Protein AF-A0A971P0B1-F1 (afdb_monomer)

Structure (mmCIF, N/CA/C/O backbone):
data_AF-A0A971P0B1-F1
#
_entry.id   AF-A0A971P0B1-F1
#
loop_
_atom_site.group_PDB
_atom_site.id
_atom_site.type_symbol
_atom_site.label_atom_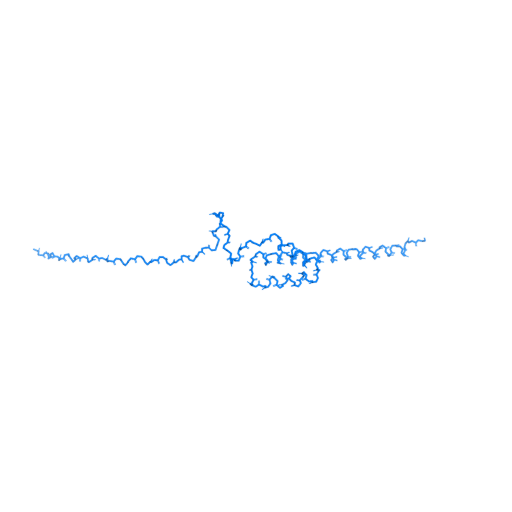id
_atom_site.label_alt_id
_atom_site.label_comp_id
_atom_site.label_asym_id
_atom_site.label_entity_id
_atom_site.label_seq_id
_atom_site.pd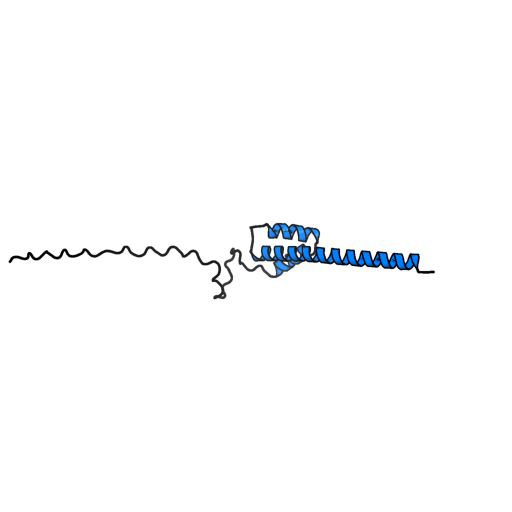bx_PDB_ins_code
_atom_site.Cartn_x
_atom_site.Cartn_y
_atom_site.Cartn_z
_atom_site.occupancy
_atom_site.B_iso_or_equiv
_atom_site.auth_seq_id
_atom_site.auth_comp_id
_atom_site.auth_asym_id
_atom_site.auth_atom_id
_atom_site.pdbx_PDB_model_num
ATOM 1 N N . MET A 1 1 ? -9.915 80.903 63.122 1.00 50.38 1 MET A N 1
ATOM 2 C CA . MET A 1 1 ? -9.987 80.398 61.736 1.00 50.38 1 MET A CA 1
ATOM 3 C C . MET A 1 1 ? -10.521 78.980 61.818 1.00 50.38 1 MET A C 1
ATOM 5 O O . MET A 1 1 ? -9.814 78.100 62.285 1.00 50.38 1 MET A O 1
ATOM 9 N N . ALA A 1 2 ? -11.813 78.812 61.544 1.00 53.69 2 ALA A N 1
ATOM 10 C CA . ALA A 1 2 ? -12.507 77.536 61.649 1.00 53.69 2 ALA A CA 1
ATOM 11 C C . ALA A 1 2 ? -12.174 76.678 60.424 1.00 53.69 2 ALA A C 1
ATOM 13 O O . ALA A 1 2 ? -12.454 77.095 59.303 1.00 53.69 2 ALA A O 1
ATOM 14 N N . TYR A 1 3 ? -11.598 75.498 60.640 1.00 58.88 3 TYR A N 1
ATOM 15 C CA . TYR A 1 3 ? -11.623 74.427 59.652 1.00 58.88 3 TYR A CA 1
ATOM 16 C C . TYR A 1 3 ? -12.434 73.277 60.231 1.00 58.88 3 TYR A C 1
ATOM 18 O O . TYR A 1 3 ? -12.199 72.805 61.341 1.00 58.88 3 TYR A O 1
ATOM 26 N N . MET A 1 4 ? -13.468 72.926 59.484 1.00 58.44 4 MET A N 1
ATOM 27 C CA . MET A 1 4 ? -14.528 72.005 59.850 1.00 58.44 4 MET A CA 1
ATOM 28 C C . MET A 1 4 ? -14.000 70.594 59.603 1.00 58.44 4 MET A C 1
ATOM 30 O O . MET A 1 4 ? -13.610 70.273 58.483 1.00 58.44 4 MET A O 1
ATOM 34 N N . ALA A 1 5 ? -13.929 69.771 60.648 1.00 61.69 5 ALA A N 1
ATOM 35 C CA . ALA A 1 5 ? -13.556 68.373 60.506 1.00 61.69 5 ALA A CA 1
ATOM 36 C C . ALA A 1 5 ? -14.660 67.649 59.721 1.00 61.69 5 ALA A C 1
ATOM 38 O O . ALA A 1 5 ? -15.793 67.529 60.186 1.00 61.69 5 ALA A O 1
ATOM 39 N N . GLN A 1 6 ? -14.337 67.206 58.509 1.00 62.03 6 GLN A N 1
ATOM 40 C CA . GLN A 1 6 ? -15.200 66.348 57.704 1.00 62.03 6 GLN A CA 1
ATOM 41 C C . GLN A 1 6 ? -15.371 65.002 58.431 1.00 62.03 6 GLN A C 1
ATOM 43 O O . GLN A 1 6 ? -14.359 64.400 58.804 1.00 62.03 6 GLN A O 1
ATOM 48 N N . PRO A 1 7 ? -16.600 64.499 58.656 1.00 63.78 7 PRO A N 1
ATOM 49 C CA . PRO A 1 7 ? -16.767 63.157 59.191 1.00 63.78 7 PRO A CA 1
ATOM 50 C C . PRO A 1 7 ? -16.250 62.156 58.153 1.00 63.78 7 PRO A C 1
ATOM 52 O O . PRO A 1 7 ? -16.707 62.130 57.011 1.00 63.78 7 PRO A O 1
ATOM 55 N N . VAL A 1 8 ? -15.263 61.353 58.549 1.00 60.62 8 VAL A N 1
ATOM 56 C CA . VAL A 1 8 ? -14.721 60.256 57.743 1.00 60.62 8 VAL A CA 1
ATOM 57 C C . VAL A 1 8 ? -15.855 59.259 57.503 1.00 60.62 8 VAL A C 1
ATOM 59 O O . VAL A 1 8 ? -16.238 58.509 58.399 1.00 60.62 8 VAL A O 1
ATOM 62 N N . GLN A 1 9 ? -16.430 59.283 56.301 1.00 58.47 9 GLN A N 1
ATOM 63 C CA . GLN A 1 9 ? -17.415 58.303 55.861 1.00 58.47 9 GLN A CA 1
ATOM 64 C C . GLN A 1 9 ? -16.720 56.936 55.828 1.00 58.47 9 GLN A C 1
ATOM 66 O O . GLN A 1 9 ? -15.859 56.690 54.983 1.00 58.47 9 GLN A O 1
ATOM 71 N N . ALA A 1 10 ? -17.047 56.064 56.783 1.00 66.81 10 ALA A N 1
ATOM 72 C CA . ALA A 1 10 ? -16.514 54.711 56.833 1.00 66.81 10 ALA A CA 1
ATOM 73 C C . ALA A 1 10 ? -16.901 53.977 55.540 1.00 66.81 10 ALA A C 1
ATOM 75 O O . ALA A 1 10 ? -18.085 53.775 55.262 1.00 66.81 10 ALA A O 1
ATOM 76 N N . ALA A 1 11 ? -15.904 53.624 54.728 1.00 63.44 11 ALA A N 1
ATOM 77 C CA . ALA A 1 11 ? -16.112 52.829 53.528 1.00 63.44 11 ALA A CA 1
ATOM 78 C C . ALA A 1 11 ? -16.742 51.487 53.931 1.00 63.44 11 ALA A C 1
ATOM 80 O O . ALA A 1 11 ? -16.188 50.757 54.754 1.00 63.44 11 ALA A O 1
ATOM 81 N N . ALA A 1 12 ? -17.920 51.181 53.386 1.00 65.88 12 ALA A N 1
ATOM 82 C CA . ALA A 1 12 ? -18.581 49.903 53.614 1.00 65.88 12 ALA A CA 1
ATOM 83 C C . ALA A 1 12 ? -17.671 48.748 53.147 1.00 65.88 12 ALA A C 1
ATOM 85 O O . ALA A 1 12 ? -17.004 48.883 52.115 1.00 65.88 12 ALA A O 1
ATOM 86 N N . PRO A 1 13 ? -17.628 47.611 53.867 1.00 64.12 13 PRO A N 1
ATOM 87 C CA . PRO A 1 13 ? -16.821 46.475 53.451 1.00 64.12 13 PRO A CA 1
ATOM 88 C C . PRO A 1 13 ? -17.355 45.928 52.124 1.00 64.12 13 PRO A C 1
ATOM 90 O O . PRO A 1 13 ? -18.489 45.458 52.029 1.00 64.12 13 PRO A O 1
ATOM 93 N N . VAL A 1 14 ? -16.520 45.997 51.089 1.00 61.41 14 VAL A N 1
ATOM 94 C CA . VAL A 1 14 ? -16.742 45.321 49.809 1.00 61.41 14 VAL A CA 1
ATOM 95 C C . VAL A 1 14 ? -16.812 43.816 50.061 1.00 61.41 14 VAL A C 1
ATOM 97 O O . VAL A 1 14 ? -15.810 43.178 50.380 1.00 61.41 14 VAL A O 1
ATOM 100 N N . SER A 1 15 ? -18.012 43.247 49.939 1.00 63.28 15 SER A N 1
ATOM 101 C CA . SER A 1 15 ? -18.193 41.800 49.885 1.00 63.28 15 SER A CA 1
ATOM 102 C C . SER A 1 15 ? -17.824 41.336 48.480 1.00 63.28 15 SER A C 1
ATOM 104 O O . SER A 1 15 ? -18.491 41.660 47.499 1.00 63.28 15 SER A O 1
ATOM 106 N N . TYR A 1 16 ? -16.720 40.606 48.362 1.00 63.88 16 TYR A N 1
ATOM 107 C CA . TYR A 1 16 ? -16.415 39.918 47.116 1.00 63.88 16 TYR A CA 1
ATOM 108 C C . TYR A 1 16 ? -17.369 38.723 46.994 1.00 63.88 16 TYR A C 1
ATOM 110 O O . TYR A 1 16 ? -17.448 37.929 47.939 1.00 63.88 16 TYR A O 1
ATOM 118 N N . PRO A 1 17 ? -18.101 38.566 45.876 1.00 68.06 17 PRO A N 1
ATOM 119 C CA . PRO A 1 17 ? -18.809 37.323 45.624 1.00 68.06 17 PRO A CA 1
ATOM 120 C C . PRO A 1 17 ? -17.789 36.172 45.611 1.00 68.06 17 PRO A C 1
ATOM 122 O O . PRO A 1 17 ? -16.664 36.358 45.130 1.00 68.06 17 PRO A O 1
ATOM 125 N N . PRO A 1 18 ? -18.140 34.994 46.158 1.00 70.75 18 PRO A N 1
ATOM 126 C CA . PRO A 1 18 ? -17.249 33.845 46.143 1.00 70.75 18 PRO A CA 1
ATOM 127 C C . PRO A 1 18 ? -16.841 33.534 44.693 1.00 70.75 18 PRO A C 1
ATOM 129 O O . PRO A 1 18 ? -17.676 33.668 43.791 1.00 70.75 18 PRO A O 1
ATOM 132 N N . PRO A 1 19 ? -15.582 33.126 44.444 1.00 66.19 19 PRO A N 1
ATOM 133 C CA . PRO A 1 19 ? -15.154 32.705 43.119 1.00 66.19 19 PRO A CA 1
ATOM 134 C C . PRO A 1 19 ? -16.131 31.654 42.596 1.00 66.19 19 PRO A C 1
ATOM 136 O O . PRO A 1 19 ? -16.383 30.653 43.272 1.00 66.19 19 PRO A O 1
ATOM 139 N N . ALA A 1 20 ? -16.709 31.893 41.415 1.00 68.75 20 ALA A N 1
ATOM 140 C CA . ALA A 1 20 ? -17.522 30.887 40.747 1.00 68.75 20 ALA A CA 1
ATOM 141 C C . ALA A 1 20 ? -16.714 29.576 40.682 1.00 68.75 20 ALA A C 1
ATOM 143 O O . ALA A 1 20 ? -15.504 29.643 40.430 1.00 68.75 20 ALA A O 1
ATOM 144 N N . PRO A 1 21 ? -17.332 28.399 40.905 1.00 65.12 21 PRO A N 1
ATOM 145 C CA . PRO A 1 21 ? -16.660 27.129 40.680 1.00 65.12 21 PRO A CA 1
ATOM 146 C C . PRO A 1 21 ? -16.024 27.190 39.299 1.00 65.12 21 PRO A C 1
ATOM 148 O O . PRO A 1 21 ? -16.718 27.493 38.325 1.00 65.12 21 PRO A O 1
ATOM 151 N N . ALA A 1 22 ? -14.707 26.991 39.230 1.00 60.59 22 ALA A N 1
ATOM 152 C CA . ALA A 1 22 ? -14.002 26.981 37.964 1.00 60.59 22 ALA A CA 1
ATOM 153 C C . ALA A 1 22 ? -14.763 26.034 37.033 1.00 60.59 22 ALA A C 1
ATOM 155 O O . ALA A 1 22 ? -14.861 24.835 37.312 1.00 60.59 22 ALA A O 1
ATOM 156 N N . ALA A 1 23 ? -15.355 26.581 35.964 1.00 59.62 23 ALA A N 1
ATOM 157 C CA . ALA A 1 23 ? -15.883 25.759 34.889 1.00 59.62 23 ALA A CA 1
ATOM 158 C C . ALA A 1 23 ? -14.773 24.762 34.531 1.00 59.62 23 ALA A C 1
ATOM 160 O O . ALA A 1 23 ? -13.614 25.193 34.486 1.00 59.62 23 ALA A O 1
ATOM 161 N N . PRO A 1 24 ? -15.067 23.459 34.344 1.00 55.44 24 PRO A N 1
ATOM 162 C CA . PRO A 1 24 ? -14.036 22.485 34.031 1.00 55.44 24 PRO A CA 1
ATOM 163 C C . PRO A 1 24 ? -13.209 23.048 32.886 1.00 55.44 24 PRO A C 1
ATOM 165 O O . PRO A 1 24 ? -13.744 23.277 31.798 1.00 55.44 24 PRO A O 1
ATOM 168 N N . ALA A 1 25 ? -11.944 23.370 33.172 1.00 54.16 25 ALA A N 1
ATOM 169 C CA . ALA A 1 25 ? -11.040 23.905 32.176 1.00 54.16 25 ALA A CA 1
ATOM 170 C C . ALA A 1 25 ? -11.146 22.974 30.972 1.00 54.16 25 ALA A C 1
ATOM 172 O O . ALA A 1 25 ? -11.016 21.757 31.139 1.00 54.16 25 ALA A O 1
ATOM 173 N N . ALA A 1 26 ? -11.472 23.526 29.799 1.00 52.97 26 ALA A N 1
ATOM 174 C CA . ALA A 1 26 ? -11.472 22.770 28.559 1.00 52.97 26 ALA A CA 1
ATOM 175 C C . ALA A 1 26 ? -10.121 22.059 28.500 1.00 52.97 26 A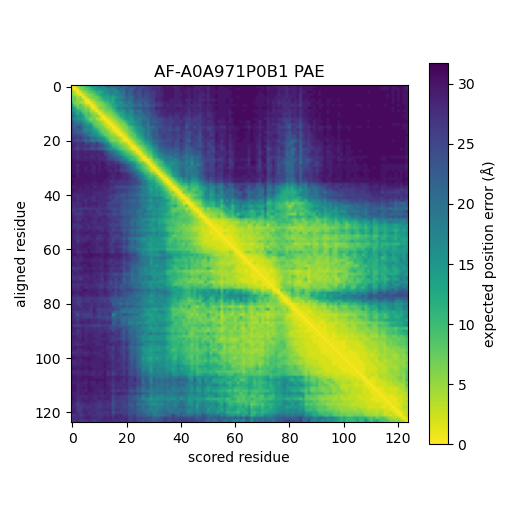LA A C 1
ATOM 177 O O . ALA A 1 26 ? -9.083 22.711 28.376 1.00 52.97 26 ALA A O 1
ATOM 178 N N . GLN A 1 27 ? -10.142 20.746 28.750 1.00 52.53 27 GLN A N 1
ATOM 179 C CA . GLN A 1 27 ? -8.928 19.992 29.015 1.00 52.53 27 GLN A CA 1
ATOM 180 C C . GLN A 1 27 ? -7.995 20.218 27.829 1.00 52.53 27 GLN A C 1
ATOM 182 O O . GLN A 1 27 ? -8.429 20.000 26.689 1.00 52.53 27 GLN A O 1
ATOM 187 N N . PRO A 1 28 ? -6.745 20.660 28.050 1.00 44.94 28 PRO A N 1
ATOM 188 C CA . PRO A 1 28 ? -5.769 20.704 26.983 1.00 44.94 28 PRO A CA 1
ATOM 189 C C . PRO A 1 28 ? -5.728 19.309 26.363 1.00 44.94 28 PRO A C 1
ATOM 191 O O . PRO A 1 28 ? -5.392 18.322 27.024 1.00 44.94 28 PRO A O 1
ATOM 194 N N . ARG A 1 29 ? -6.151 19.203 25.097 1.00 54.41 29 ARG A N 1
ATOM 195 C CA . ARG A 1 29 ? -5.897 18.015 24.284 1.00 54.41 29 ARG A CA 1
ATOM 196 C C . ARG A 1 29 ? -4.402 17.754 24.417 1.00 54.41 29 ARG A C 1
ATOM 198 O O . ARG A 1 29 ? -3.631 18.584 23.964 1.00 54.41 29 ARG A O 1
ATOM 205 N N . GLN A 1 30 ? -4.037 16.606 24.986 1.00 53.66 30 GLN A N 1
ATOM 206 C CA . GLN A 1 30 ? -2.659 16.141 25.213 1.00 53.66 30 GLN A CA 1
ATOM 207 C C . GLN A 1 30 ? -2.035 16.554 26.557 1.00 53.66 30 GLN A C 1
ATOM 209 O O . GLN A 1 30 ? -1.027 17.244 26.615 1.00 53.66 30 GLN A O 1
ATOM 214 N N . ALA A 1 31 ? -2.562 16.000 27.647 1.00 44.25 31 ALA A N 1
ATOM 215 C CA . ALA A 1 31 ? -1.763 15.703 28.836 1.00 44.25 31 ALA A CA 1
ATOM 216 C C . ALA A 1 31 ? -2.274 14.416 29.506 1.00 44.25 31 ALA A C 1
ATOM 218 O O . ALA A 1 31 ? -2.777 14.423 30.621 1.00 44.25 31 ALA A O 1
ATOM 219 N N . MET A 1 32 ? -2.176 13.284 28.805 1.00 48.97 32 MET A N 1
ATOM 220 C CA . MET A 1 32 ? -2.215 11.967 29.453 1.00 48.97 32 MET A CA 1
ATOM 221 C C . MET A 1 32 ? -1.048 11.129 28.934 1.00 48.97 32 MET A C 1
ATOM 223 O O . MET A 1 32 ? -1.207 10.093 28.303 1.00 48.97 32 MET A O 1
ATOM 227 N N . ALA A 1 33 ? 0.152 11.653 29.167 1.00 49.25 33 ALA A N 1
ATOM 228 C CA . ALA A 1 33 ? 1.411 10.927 29.087 1.00 49.25 33 ALA A CA 1
ATOM 229 C C . ALA A 1 33 ? 2.131 11.070 30.439 1.00 49.25 33 ALA A C 1
ATOM 231 O O . ALA A 1 33 ? 3.258 11.531 30.508 1.00 49.25 33 ALA A O 1
ATOM 232 N N . ALA A 1 34 ? 1.427 10.754 31.530 1.00 44.16 34 ALA A N 1
ATOM 233 C CA . ALA A 1 34 ? 1.994 10.617 32.874 1.00 44.16 34 ALA A CA 1
ATOM 234 C C . ALA A 1 34 ? 1.018 9.816 33.751 1.00 44.16 34 ALA A C 1
ATOM 236 O O . ALA A 1 34 ? 0.376 10.334 34.657 1.00 44.16 34 ALA A O 1
ATOM 237 N N . GLY A 1 35 ? 0.825 8.546 33.413 1.00 40.62 35 GLY A N 1
ATOM 238 C CA . GLY A 1 35 ? -0.015 7.642 34.189 1.00 40.62 35 GLY A CA 1
ATOM 239 C C . GLY A 1 35 ? -0.375 6.435 33.350 1.00 40.62 35 GLY A C 1
ATOM 240 O O . GLY A 1 35 ? -1.043 6.578 32.331 1.00 40.62 35 GLY A O 1
ATOM 241 N N . GLY A 1 36 ? 0.081 5.254 33.765 1.00 50.53 36 GLY A N 1
ATOM 242 C CA . GLY A 1 36 ? -0.180 3.957 33.130 1.00 50.53 36 GLY A CA 1
ATOM 243 C C . GLY A 1 36 ? -1.649 3.509 33.164 1.00 50.53 36 GLY A C 1
ATOM 244 O O . GLY A 1 36 ? -1.930 2.337 33.390 1.00 50.53 36 GLY A O 1
ATOM 245 N N . GLY A 1 37 ? -2.599 4.422 32.965 1.00 52.78 37 GLY A N 1
ATOM 246 C CA . GLY A 1 37 ? -4.010 4.122 32.785 1.00 52.78 37 GLY A CA 1
ATOM 247 C C . GLY A 1 37 ? -4.305 3.890 31.309 1.00 52.78 37 GLY A C 1
ATOM 248 O O . GLY A 1 37 ? -4.072 4.770 30.481 1.00 52.78 37 GLY A O 1
ATOM 249 N N . LYS A 1 38 ? -4.827 2.705 30.967 1.00 55.81 38 LYS A N 1
ATOM 250 C CA . LYS A 1 38 ? -5.344 2.439 29.616 1.00 55.81 38 LYS A CA 1
ATOM 251 C C . LYS A 1 38 ? -6.355 3.536 29.248 1.00 55.81 38 LYS A C 1
ATOM 253 O O . LYS A 1 38 ? -7.218 3.838 30.075 1.00 55.81 38 LYS A O 1
ATOM 258 N N . PRO A 1 39 ? -6.288 4.101 28.031 1.00 59.53 39 PRO A N 1
ATOM 259 C CA . PRO A 1 39 ? -7.261 5.086 27.579 1.00 59.53 39 PRO A CA 1
ATOM 260 C C . PRO A 1 39 ? -8.691 4.531 27.741 1.00 59.53 39 PRO A C 1
ATOM 262 O O . PRO A 1 39 ? -8.899 3.334 27.501 1.00 59.53 39 PRO A O 1
ATOM 265 N N . PRO A 1 40 ? -9.680 5.358 28.137 1.00 62.31 40 PRO A N 1
ATOM 266 C CA . PRO A 1 40 ? -11.057 4.914 28.346 1.00 62.31 40 PRO A CA 1
ATOM 267 C C . PRO A 1 40 ? -11.586 4.143 27.129 1.00 62.31 40 PRO A C 1
ATOM 269 O O . PRO A 1 40 ? -11.402 4.584 25.985 1.00 62.31 40 PRO A O 1
ATOM 272 N N . LYS A 1 41 ? -12.238 2.992 27.361 1.00 54.97 41 LYS A N 1
ATOM 273 C CA . LYS A 1 41 ? -12.927 2.210 26.317 1.00 54.97 41 LYS A CA 1
ATOM 274 C C . LYS A 1 41 ? -13.983 3.116 25.673 1.00 5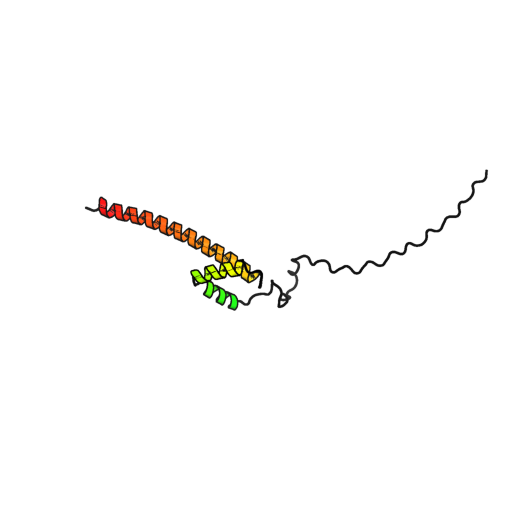4.97 41 LYS A C 1
ATOM 276 O O . LYS A 1 41 ? -14.916 3.532 26.344 1.00 54.97 41 LYS A O 1
ATOM 281 N N . GLY A 1 42 ? -13.799 3.454 24.396 1.00 60.72 42 GLY A N 1
ATOM 282 C CA . GLY A 1 42 ? -14.644 4.413 23.667 1.00 60.72 42 GLY A CA 1
ATOM 283 C C . GLY A 1 42 ? -13.958 5.737 23.317 1.00 60.72 42 GLY A C 1
ATOM 284 O O . GLY A 1 42 ? -14.484 6.493 22.506 1.00 60.72 42 GLY A O 1
ATOM 285 N N . SER A 1 43 ? -12.760 6.010 23.849 1.00 60.69 43 SER A N 1
ATOM 286 C CA . SER A 1 43 ? -11.964 7.149 23.387 1.00 60.69 43 SER A CA 1
ATOM 287 C C . SER A 1 43 ? -11.384 6.878 21.987 1.00 60.69 43 SER A C 1
ATOM 289 O O . SER A 1 43 ? -11.031 5.739 21.668 1.00 60.69 43 SER A O 1
ATOM 291 N N . PRO A 1 44 ? -11.204 7.910 21.144 1.00 59.56 44 PRO A N 1
ATOM 292 C CA . PRO A 1 44 ? -10.556 7.759 19.839 1.00 59.56 44 PRO A CA 1
ATOM 293 C C . PRO A 1 44 ? -9.088 7.300 19.938 1.00 59.56 44 PRO A C 1
ATOM 295 O O . PRO A 1 44 ? -8.510 6.903 18.927 1.00 59.56 44 PRO A O 1
ATOM 298 N N . TYR A 1 45 ? -8.501 7.321 21.139 1.00 61.16 45 TYR A N 1
ATOM 299 C CA . TYR A 1 45 ? -7.147 6.855 21.449 1.00 61.16 45 TYR A CA 1
ATOM 300 C C . TYR A 1 45 ? -7.112 5.437 22.034 1.00 61.16 45 TYR A C 1
ATOM 302 O O . TYR A 1 45 ? -6.042 4.963 22.413 1.00 61.16 45 TYR A O 1
ATOM 310 N N . ALA A 1 46 ? -8.257 4.751 22.121 1.00 66.19 46 ALA A N 1
ATOM 311 C CA . ALA A 1 46 ? -8.298 3.367 22.565 1.00 66.19 46 ALA A CA 1
ATOM 312 C C . ALA A 1 46 ? -7.371 2.501 21.696 1.00 66.19 46 ALA A C 1
ATOM 314 O O . ALA A 1 46 ? -7.436 2.528 20.462 1.00 66.19 46 ALA A O 1
ATOM 315 N N . VAL A 1 47 ? -6.492 1.745 22.358 1.00 64.25 47 VAL A N 1
ATOM 316 C CA . VAL A 1 47 ? -5.512 0.890 21.686 1.00 64.25 47 VAL A CA 1
ATOM 317 C C . VAL A 1 47 ? -6.255 -0.225 20.959 1.00 64.25 47 VAL A C 1
ATOM 319 O O . VAL A 1 47 ? -7.023 -0.980 21.555 1.00 64.25 47 VAL A O 1
ATOM 322 N N . VAL A 1 48 ? -6.029 -0.312 19.653 1.00 73.69 48 VAL A N 1
ATOM 323 C CA . VAL A 1 48 ? -6.544 -1.396 18.817 1.00 73.69 48 VAL A CA 1
ATOM 324 C C . VAL A 1 48 ? -5.670 -2.629 19.058 1.00 73.69 48 VAL A C 1
ATOM 326 O O . VAL A 1 48 ? -4.446 -2.522 19.060 1.00 73.69 48 VAL A O 1
ATOM 329 N N . GLY A 1 49 ? -6.287 -3.791 19.285 1.00 75.94 49 GLY A N 1
ATOM 330 C CA . GLY A 1 49 ? -5.549 -5.036 19.516 1.00 75.94 49 GLY A CA 1
ATOM 331 C C . GLY A 1 49 ? -4.681 -5.432 18.316 1.00 75.94 49 GLY A C 1
ATOM 332 O O . GLY A 1 49 ? -5.062 -5.196 17.171 1.00 75.94 49 GLY A O 1
ATOM 333 N N . ALA A 1 50 ? -3.539 -6.077 18.574 1.00 76.00 50 ALA A N 1
ATOM 334 C CA . ALA A 1 50 ? -2.583 -6.496 17.542 1.00 76.00 50 ALA A CA 1
ATOM 335 C C . ALA A 1 50 ? -3.230 -7.341 16.424 1.00 76.00 50 ALA A C 1
ATOM 337 O O . ALA A 1 50 ? -2.965 -7.126 15.245 1.00 76.00 50 ALA A O 1
ATOM 338 N N . TRP A 1 51 ? -4.163 -8.230 16.774 1.00 77.75 51 TRP A N 1
ATOM 339 C CA . TRP A 1 51 ? -4.895 -9.068 15.815 1.00 77.75 51 TRP A CA 1
ATOM 340 C C . TRP A 1 51 ? -5.759 -8.290 14.819 1.00 77.75 51 TRP A C 1
ATOM 342 O O . TRP A 1 51 ? -5.950 -8.738 13.691 1.00 77.75 51 TRP A O 1
ATOM 352 N N . ALA A 1 52 ? -6.246 -7.104 15.184 1.00 77.38 52 ALA A N 1
ATOM 353 C CA . ALA A 1 52 ? -6.985 -6.274 14.238 1.00 77.38 52 ALA A CA 1
ATOM 354 C C . ALA A 1 52 ? -6.061 -5.713 13.143 1.00 77.38 52 ALA A C 1
ATOM 356 O O . ALA A 1 52 ? -6.488 -5.596 11.998 1.00 77.38 52 ALA A O 1
ATOM 357 N N . PHE A 1 53 ? -4.786 -5.448 13.453 1.00 78.31 53 PHE A N 1
ATOM 358 C CA . PHE A 1 53 ? -3.803 -5.065 12.435 1.00 78.31 53 PHE A CA 1
ATOM 359 C C . PHE A 1 53 ? -3.481 -6.206 11.473 1.00 78.31 53 PHE A C 1
ATOM 361 O O . PHE A 1 53 ? -3.270 -5.945 10.295 1.00 78.31 53 PHE A O 1
ATOM 368 N N . VAL A 1 54 ? -3.497 -7.459 11.938 1.00 83.81 54 VAL A N 1
ATOM 369 C CA . VAL A 1 54 ? -3.363 -8.627 11.051 1.00 83.81 54 VAL A CA 1
ATOM 370 C C . VAL A 1 54 ? -4.525 -8.669 10.056 1.00 83.81 54 VAL A C 1
ATOM 372 O O . VAL A 1 54 ? -4.302 -8.818 8.858 1.00 83.81 54 VAL A O 1
ATOM 375 N N . GLY A 1 55 ? -5.757 -8.432 10.518 1.00 82.81 55 GLY A N 1
ATOM 376 C CA . GLY A 1 55 ? -6.915 -8.288 9.630 1.00 82.81 55 GLY A CA 1
ATOM 377 C C . GLY A 1 55 ? -6.753 -7.143 8.623 1.00 82.81 55 GLY A C 1
ATOM 378 O O . GLY A 1 55 ? -7.059 -7.308 7.444 1.00 82.81 55 GLY A O 1
ATOM 379 N N . TYR A 1 56 ? -6.210 -6.000 9.056 1.00 83.31 56 TYR A N 1
ATOM 380 C CA . TYR A 1 56 ? -5.907 -4.888 8.151 1.00 83.31 56 TYR A CA 1
ATOM 381 C C . TYR A 1 56 ? -4.860 -5.276 7.105 1.00 83.31 56 TYR A C 1
ATOM 383 O O . TYR A 1 56 ? -5.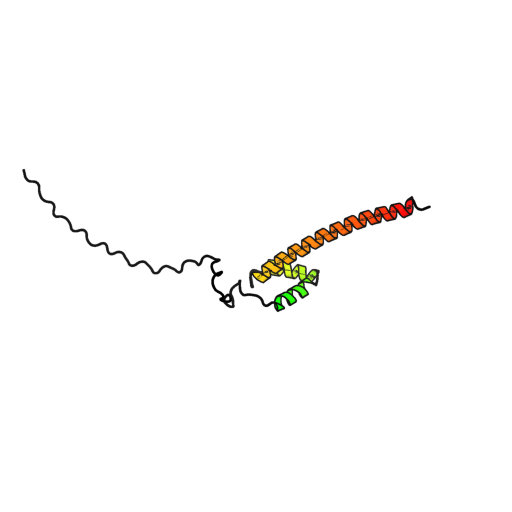051 -4.981 5.931 1.00 83.31 56 TYR A O 1
ATOM 391 N N . ALA A 1 57 ? -3.803 -5.987 7.499 1.00 81.06 57 ALA A N 1
ATOM 392 C CA . ALA A 1 57 ? -2.762 -6.449 6.589 1.00 81.06 57 ALA A CA 1
ATOM 393 C C . ALA A 1 57 ? -3.311 -7.397 5.509 1.00 81.06 57 ALA A C 1
ATOM 395 O O . ALA A 1 57 ? -2.930 -7.269 4.351 1.00 81.06 57 ALA A O 1
ATOM 396 N N . ILE A 1 58 ? -4.252 -8.284 5.851 1.00 84.38 58 ILE A N 1
ATOM 397 C CA . ILE A 1 58 ? -4.898 -9.192 4.886 1.00 84.38 58 ILE A CA 1
ATOM 398 C C . ILE A 1 58 ? -5.722 -8.411 3.857 1.00 84.38 58 ILE A C 1
ATOM 400 O O . ILE A 1 58 ? -5.623 -8.668 2.661 1.00 84.38 58 ILE A O 1
ATOM 404 N N . VAL A 1 59 ? -6.508 -7.426 4.299 1.00 81.44 59 VAL A N 1
ATOM 405 C CA . VAL A 1 59 ? -7.283 -6.575 3.381 1.00 81.44 59 VAL A CA 1
ATOM 406 C C . VAL A 1 59 ? -6.353 -5.755 2.484 1.00 81.44 59 VAL A C 1
ATOM 408 O O . VAL A 1 59 ? -6.606 -5.626 1.289 1.00 81.44 59 VAL A O 1
ATOM 411 N N . MET A 1 60 ? -5.253 -5.245 3.045 1.00 79.81 60 MET A N 1
ATOM 412 C CA . MET A 1 60 ? -4.240 -4.487 2.308 1.00 79.81 60 MET A CA 1
ATOM 413 C C . MET A 1 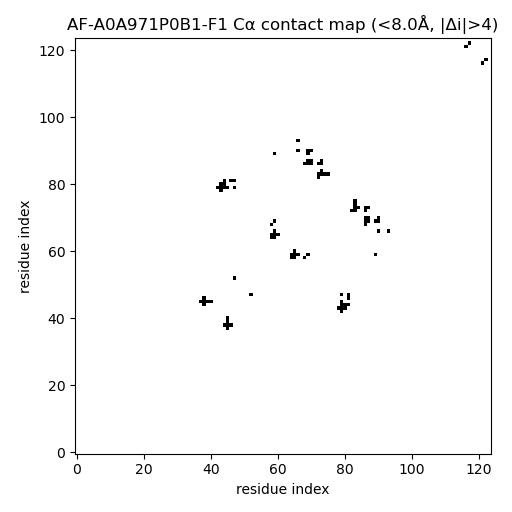60 ? -3.383 -5.354 1.382 1.00 79.81 60 MET A C 1
ATOM 415 O O . MET A 1 60 ? -2.750 -4.804 0.490 1.00 79.81 60 MET A O 1
ATOM 419 N N . ALA A 1 61 ? -3.364 -6.678 1.553 1.00 80.38 61 ALA A N 1
ATOM 420 C CA . ALA A 1 61 ? -2.682 -7.590 0.636 1.00 80.38 61 ALA A CA 1
ATOM 421 C C . ALA A 1 61 ? -3.404 -7.697 -0.717 1.00 80.38 61 ALA A C 1
ATOM 423 O O . ALA A 1 61 ? -2.785 -8.038 -1.723 1.00 80.38 61 ALA A O 1
ATOM 424 N N . ILE A 1 62 ? -4.704 -7.386 -0.759 1.00 84.12 62 ILE A N 1
ATOM 425 C CA . ILE A 1 62 ? -5.483 -7.367 -1.996 1.00 84.12 62 ILE A CA 1
ATOM 426 C C . ILE A 1 62 ? -5.365 -5.964 -2.615 1.00 84.12 62 ILE A C 1
ATOM 428 O O . ILE A 1 62 ? -5.881 -5.016 -2.030 1.00 84.12 62 ILE A O 1
ATOM 432 N N . PRO A 1 63 ? -4.759 -5.788 -3.802 1.00 72.00 63 PRO A N 1
ATOM 433 C CA . PRO A 1 63 ? -4.404 -4.469 -4.332 1.00 72.00 63 PRO A CA 1
ATOM 434 C C . PRO A 1 63 ? -5.592 -3.519 -4.517 1.00 72.00 63 PRO A C 1
ATOM 436 O O . PRO A 1 63 ? -5.582 -2.393 -4.023 1.00 72.00 63 PRO A O 1
ATOM 439 N N . LEU A 1 64 ? -6.653 -3.978 -5.184 1.00 76.56 64 LEU A N 1
ATOM 440 C CA . LEU A 1 64 ? -7.830 -3.145 -5.452 1.00 76.56 64 LEU A CA 1
ATOM 441 C C . LEU A 1 64 ? -8.655 -2.889 -4.186 1.00 76.56 64 LEU A C 1
ATOM 443 O O . LEU A 1 64 ? -9.059 -1.759 -3.912 1.00 76.56 64 LEU A O 1
ATOM 447 N N . VAL A 1 65 ? -8.890 -3.938 -3.396 1.00 78.19 65 VAL A N 1
ATOM 448 C CA . VAL A 1 65 ? -9.704 -3.850 -2.176 1.00 78.19 65 VAL A CA 1
ATOM 449 C C . VAL A 1 65 ? -8.978 -3.032 -1.109 1.00 78.19 65 VAL A C 1
ATOM 451 O O . VAL A 1 65 ? -9.583 -2.151 -0.505 1.00 78.19 65 VAL A O 1
ATOM 454 N N . GLY A 1 66 ? -7.679 -3.259 -0.925 1.00 81.31 66 GLY A N 1
ATOM 455 C CA . GLY A 1 66 ? -6.814 -2.494 -0.035 1.00 81.31 66 GLY A CA 1
ATOM 456 C C . GLY A 1 66 ? -6.805 -1.008 -0.381 1.00 81.31 66 GLY A C 1
ATOM 457 O O . GLY A 1 66 ? -6.985 -0.185 0.513 1.00 81.31 66 GLY A O 1
ATOM 458 N N . PHE A 1 67 ? -6.710 -0.655 -1.668 1.00 77.44 67 PHE A N 1
ATOM 459 C CA . PHE A 1 67 ? -6.764 0.739 -2.115 1.00 77.44 67 PHE A CA 1
ATOM 460 C C . PHE A 1 67 ? -8.105 1.412 -1.780 1.00 77.44 67 PHE A C 1
ATOM 462 O O . PHE A 1 67 ? -8.130 2.474 -1.154 1.00 77.44 67 PHE A O 1
ATOM 469 N N . ILE A 1 68 ? -9.231 0.771 -2.114 1.00 81.69 68 ILE A N 1
ATOM 470 C CA . ILE A 1 68 ? -10.573 1.308 -1.833 1.00 81.69 68 ILE A CA 1
ATOM 471 C C . ILE A 1 68 ? -10.812 1.434 -0.321 1.00 81.69 68 ILE A C 1
ATOM 473 O O . ILE A 1 68 ? -11.257 2.479 0.158 1.00 81.69 68 ILE A O 1
ATOM 477 N N . VAL A 1 69 ? -10.487 0.397 0.457 1.00 79.75 69 VAL A N 1
ATOM 478 C CA . VAL A 1 69 ? -10.659 0.399 1.918 1.00 79.75 69 VAL A CA 1
ATOM 479 C C . VAL A 1 69 ? -9.777 1.459 2.572 1.00 79.75 69 VAL A C 1
ATOM 481 O O . VAL A 1 69 ? -10.223 2.131 3.504 1.00 79.75 69 VAL A O 1
ATOM 484 N N . ALA A 1 70 ? -8.559 1.667 2.073 1.00 81.00 70 ALA A N 1
ATOM 485 C CA . ALA A 1 70 ? -7.675 2.706 2.574 1.00 81.00 70 ALA A CA 1
ATOM 486 C C . ALA A 1 70 ? -8.249 4.116 2.323 1.00 81.00 70 ALA A C 1
ATOM 488 O O . ALA A 1 70 ? -8.197 4.949 3.229 1.00 81.00 70 ALA A O 1
ATOM 489 N N . ILE A 1 71 ? -8.893 4.370 1.173 1.00 79.44 71 ILE A N 1
ATOM 490 C CA . ILE A 1 71 ? -9.624 5.628 0.914 1.00 79.44 71 ILE A CA 1
ATOM 491 C C . ILE A 1 71 ? -10.798 5.786 1.886 1.00 79.44 71 ILE A C 1
ATOM 493 O O . ILE A 1 71 ? -10.921 6.819 2.548 1.00 79.44 71 ILE A O 1
ATOM 497 N N . VAL A 1 72 ? -11.635 4.754 2.031 1.00 80.19 72 VAL A N 1
ATOM 498 C CA . VAL A 1 72 ? -12.803 4.780 2.929 1.00 80.19 72 VAL A CA 1
ATOM 499 C C . VAL A 1 72 ? -12.380 5.022 4.380 1.00 80.19 72 VAL A C 1
ATOM 501 O O . VAL A 1 72 ? -12.993 5.822 5.082 1.00 80.19 72 VAL A O 1
ATOM 504 N N . TRP A 1 73 ? -11.309 4.382 4.852 1.00 79.81 73 TRP A N 1
ATOM 505 C CA . TRP A 1 73 ? -10.795 4.582 6.210 1.00 79.81 73 TRP A CA 1
ATOM 506 C C . TRP A 1 73 ? -10.049 5.903 6.400 1.00 79.81 73 TRP A C 1
ATOM 508 O O . TRP A 1 73 ? -10.046 6.425 7.515 1.00 79.81 73 TRP A O 1
ATOM 518 N N . ALA A 1 74 ? -9.448 6.463 5.348 1.00 74.50 74 ALA A N 1
ATOM 519 C CA . ALA A 1 74 ? -8.854 7.796 5.388 1.00 74.50 74 ALA A CA 1
ATOM 520 C C . ALA A 1 74 ? -9.920 8.905 5.457 1.00 74.50 74 ALA A C 1
ATOM 522 O O . ALA A 1 74 ? -9.703 9.902 6.154 1.00 74.50 74 ALA A O 1
ATOM 523 N N . ALA A 1 75 ? -11.056 8.714 4.774 1.00 74.44 75 ALA A N 1
ATOM 524 C CA . ALA A 1 75 ? -12.193 9.636 4.745 1.00 74.44 75 ALA A CA 1
ATOM 525 C C . ALA A 1 75 ? -13.178 9.442 5.914 1.00 74.44 75 ALA A C 1
ATOM 527 O O . ALA A 1 75 ? -13.929 10.355 6.252 1.00 74.44 75 ALA A O 1
ATOM 528 N N . SER A 1 76 ? -13.179 8.273 6.561 1.00 69.25 76 SER A N 1
ATOM 529 C CA . SER A 1 76 ? -14.098 7.994 7.664 1.00 69.25 76 SER A CA 1
ATOM 530 C C . SER A 1 76 ? -13.737 8.788 8.926 1.00 69.25 76 SER A C 1
ATOM 532 O O . SER A 1 76 ? -12.667 8.631 9.521 1.00 69.25 76 SER A O 1
ATOM 534 N N . SER A 1 77 ? -14.677 9.619 9.384 1.00 61.66 77 SER A N 1
ATOM 535 C CA . SER A 1 77 ? -14.597 10.332 10.665 1.00 61.66 77 SER A CA 1
ATOM 536 C C . SER A 1 77 ? -14.915 9.432 11.867 1.00 61.66 77 SER A C 1
ATOM 538 O O . SER A 1 77 ? -14.627 9.813 13.005 1.00 61.66 77 SER A O 1
ATOM 540 N N . SER A 1 78 ? -15.439 8.225 11.621 1.00 60.31 78 SER A N 1
ATOM 541 C CA . SER A 1 78 ? -15.853 7.262 12.642 1.00 60.31 78 SER A CA 1
ATOM 542 C C . SER A 1 78 ? -14.761 6.218 12.926 1.00 60.31 78 SER A C 1
ATOM 544 O O . SER A 1 78 ? -14.138 5.655 12.021 1.00 60.31 78 SER A O 1
ATOM 546 N N . GLY A 1 79 ? -14.513 5.952 14.211 1.00 63.66 79 GLY A N 1
ATOM 547 C CA . GLY A 1 79 ? -13.546 4.957 14.690 1.00 63.66 79 GLY A CA 1
ATOM 548 C C . GLY A 1 79 ? -12.231 5.531 15.250 1.00 63.66 79 GLY A C 1
ATOM 549 O O . GLY A 1 79 ? -12.010 6.744 15.222 1.00 63.66 79 GLY A O 1
ATOM 550 N N . PRO A 1 80 ? -11.356 4.658 15.786 1.00 67.50 80 PRO A N 1
ATOM 551 C CA . PRO A 1 80 ? -10.142 5.056 16.498 1.00 67.50 80 PRO A CA 1
ATOM 552 C C . PRO A 1 80 ? -9.134 5.758 15.578 1.00 67.50 80 PRO A C 1
ATOM 554 O O . PRO A 1 80 ? -8.952 5.380 14.417 1.00 67.50 80 PRO A O 1
ATOM 557 N N . LEU A 1 81 ? -8.427 6.753 16.121 1.00 71.62 81 LEU A N 1
ATOM 558 C CA . LEU A 1 81 ? -7.441 7.584 15.418 1.00 71.62 81 LEU A CA 1
ATOM 559 C C . LEU A 1 81 ? -6.315 6.749 14.783 1.00 71.62 81 LEU A C 1
ATOM 561 O O . LEU A 1 81 ? -5.790 7.081 13.723 1.00 71.62 81 LEU A O 1
ATOM 565 N N . ASN A 1 82 ? -5.992 5.616 15.395 1.00 74.25 82 ASN A N 1
ATOM 566 C CA . ASN A 1 82 ? -5.005 4.676 14.886 1.00 74.25 82 ASN A CA 1
ATOM 567 C C . ASN A 1 82 ? -5.388 4.078 13.510 1.00 74.25 82 ASN A C 1
ATOM 569 O O . ASN A 1 82 ? -4.544 3.980 12.625 1.00 74.25 82 ASN A O 1
ATOM 573 N N . ARG A 1 83 ? -6.672 3.762 13.268 1.00 76.44 83 ARG A N 1
ATOM 574 C CA . ARG A 1 83 ? -7.116 3.160 11.993 1.00 76.44 83 ARG A CA 1
ATOM 575 C C . ARG A 1 83 ? -6.964 4.122 10.815 1.00 76.44 83 ARG A C 1
ATOM 577 O O . ARG A 1 83 ? -6.532 3.718 9.740 1.00 76.44 83 ARG A O 1
ATOM 584 N N . ARG A 1 84 ? -7.282 5.403 11.020 1.00 74.62 84 ARG A N 1
ATOM 585 C CA . ARG A 1 84 ? -7.125 6.428 9.974 1.00 74.62 84 ARG A CA 1
ATOM 586 C C . ARG A 1 84 ? -5.660 6.748 9.689 1.00 74.62 84 ARG A C 1
ATOM 588 O O . ARG A 1 84 ? -5.320 7.005 8.540 1.00 74.62 84 ARG A O 1
ATOM 595 N N . ASN A 1 85 ? -4.798 6.714 10.709 1.00 78.25 85 ASN A N 1
ATOM 596 C CA . ASN A 1 85 ? -3.365 6.911 10.509 1.00 78.25 85 ASN A CA 1
ATOM 597 C C . ASN A 1 85 ? -2.764 5.749 9.709 1.00 78.25 85 ASN A C 1
ATOM 599 O O . ASN A 1 85 ? -2.039 5.981 8.748 1.00 78.25 85 ASN A O 1
ATOM 603 N N . TYR A 1 86 ? -3.156 4.513 10.038 1.00 79.31 86 TYR A N 1
ATOM 604 C CA . TYR A 1 86 ? -2.782 3.327 9.271 1.00 79.31 86 TYR A CA 1
ATOM 605 C C . TYR A 1 86 ? -3.241 3.425 7.810 1.00 79.31 86 TYR A C 1
ATOM 607 O O . TYR A 1 86 ? -2.438 3.237 6.904 1.00 79.31 86 TYR A O 1
ATOM 615 N N . ALA A 1 87 ? -4.500 3.800 7.566 1.00 80.81 87 ALA A N 1
ATOM 616 C CA . ALA A 1 87 ? -5.033 3.941 6.212 1.00 80.81 87 ALA A CA 1
ATOM 617 C C . ALA A 1 87 ? -4.298 5.009 5.383 1.00 80.81 87 ALA A C 1
ATOM 619 O O . ALA A 1 87 ? -3.943 4.753 4.237 1.00 80.81 87 ALA A O 1
ATOM 620 N N . ARG A 1 88 ? -4.008 6.181 5.964 1.00 79.44 88 ARG A N 1
ATOM 621 C CA . ARG A 1 88 ? -3.239 7.244 5.292 1.00 79.44 88 ARG A CA 1
ATOM 622 C C . ARG A 1 88 ? -1.807 6.814 4.976 1.00 79.44 88 ARG A C 1
ATOM 624 O O . ARG A 1 88 ? -1.338 7.064 3.871 1.00 79.44 88 ARG A O 1
ATOM 631 N N . ALA A 1 89 ? -1.135 6.151 5.919 1.00 80.19 89 ALA A N 1
ATOM 632 C CA . ALA A 1 89 ? 0.202 5.604 5.698 1.00 80.19 89 ALA A CA 1
ATOM 633 C C . ALA A 1 89 ? 0.194 4.552 4.579 1.00 80.19 89 ALA A C 1
ATOM 635 O O . ALA A 1 89 ? 1.036 4.599 3.687 1.00 80.19 89 ALA A O 1
ATOM 636 N N . MET A 1 90 ? -0.796 3.655 4.574 1.00 82.62 90 MET A N 1
ATOM 637 C CA . MET A 1 90 ? -0.917 2.630 3.539 1.00 82.62 90 MET A CA 1
ATOM 638 C C . MET A 1 90 ? -1.217 3.234 2.163 1.00 82.62 90 MET A C 1
ATOM 640 O O . MET A 1 90 ? -0.615 2.808 1.186 1.00 82.62 90 MET A O 1
ATOM 644 N N . LEU A 1 91 ? -2.074 4.260 2.068 1.00 82.69 91 LEU A N 1
ATOM 645 C CA . LEU A 1 91 ? -2.302 4.988 0.810 1.00 82.69 91 LEU A CA 1
ATOM 646 C C . LEU A 1 91 ? -1.013 5.597 0.260 1.00 82.69 91 LEU A C 1
ATOM 648 O O . LEU A 1 91 ? -0.735 5.462 -0.928 1.00 82.69 91 LEU A O 1
ATOM 652 N N . LEU A 1 92 ? -0.217 6.237 1.119 1.00 82.69 92 LEU A N 1
ATOM 653 C CA . LEU A 1 92 ? 1.074 6.795 0.719 1.00 82.69 92 LEU A CA 1
ATOM 654 C C . LEU A 1 92 ? 2.030 5.703 0.227 1.00 82.69 92 LEU A C 1
ATOM 656 O O . LEU A 1 92 ? 2.689 5.898 -0.791 1.00 82.69 92 LEU A O 1
ATOM 660 N N . LEU A 1 93 ? 2.067 4.546 0.893 1.00 83.94 93 LEU A N 1
ATOM 661 C CA . LEU A 1 93 ? 2.874 3.404 0.456 1.00 83.94 93 LEU A CA 1
ATOM 662 C C . LEU A 1 93 ? 2.410 2.846 -0.895 1.00 83.94 93 LEU A C 1
ATOM 664 O O . LEU A 1 93 ? 3.250 2.569 -1.745 1.00 83.94 93 LEU A O 1
ATOM 668 N N . TRP A 1 94 ? 1.100 2.726 -1.125 1.00 83.44 94 TRP A N 1
ATOM 669 C CA . TRP A 1 94 ? 0.540 2.281 -2.407 1.00 83.44 94 TRP A CA 1
ATOM 670 C C . TRP A 1 94 ? 0.871 3.246 -3.549 1.00 83.44 94 TRP A C 1
ATOM 672 O O . TRP A 1 94 ? 1.287 2.807 -4.619 1.00 83.44 94 TRP A O 1
ATOM 682 N N . VAL A 1 95 ? 0.740 4.555 -3.321 1.00 83.38 95 VAL A N 1
ATOM 683 C CA . VAL A 1 95 ? 1.114 5.578 -4.312 1.00 83.38 95 VAL A CA 1
ATOM 684 C C . VAL A 1 95 ? 2.614 5.532 -4.597 1.00 83.38 95 VAL A C 1
ATOM 686 O O . VAL A 1 95 ? 3.015 5.540 -5.757 1.00 83.38 95 VAL A O 1
ATOM 689 N N . LEU A 1 96 ? 3.451 5.427 -3.562 1.00 86.81 96 LEU A N 1
ATOM 690 C CA . LEU A 1 96 ? 4.899 5.307 -3.725 1.00 86.81 96 LEU A CA 1
ATOM 691 C C . LEU A 1 96 ? 5.280 4.045 -4.514 1.00 86.81 96 LEU A C 1
ATOM 693 O O . LEU A 1 96 ? 6.090 4.120 -5.435 1.00 86.81 96 LEU A O 1
ATOM 697 N N . ALA A 1 97 ? 4.671 2.903 -4.190 1.00 86.44 97 ALA A N 1
ATOM 698 C CA . ALA A 1 97 ? 4.897 1.645 -4.893 1.00 86.44 97 ALA A CA 1
ATOM 699 C C . ALA A 1 97 ? 4.492 1.738 -6.371 1.00 86.44 97 ALA A C 1
ATOM 701 O O . ALA A 1 97 ? 5.237 1.274 -7.231 1.00 86.44 97 ALA A O 1
ATOM 702 N N . LEU A 1 98 ? 3.361 2.386 -6.676 1.00 87.19 98 LEU A N 1
ATOM 703 C CA . LEU A 1 98 ? 2.922 2.640 -8.050 1.00 87.19 98 LEU A CA 1
ATOM 704 C C . LEU A 1 98 ? 3.951 3.483 -8.817 1.00 87.19 98 LEU A C 1
ATOM 706 O O . LEU A 1 98 ? 4.324 3.125 -9.931 1.00 87.19 98 LEU A O 1
ATOM 710 N N . VAL A 1 99 ? 4.437 4.577 -8.222 1.00 89.44 99 VAL A N 1
ATOM 711 C CA . VAL A 1 99 ? 5.440 5.454 -8.849 1.00 89.44 99 VAL A CA 1
ATOM 712 C C . VAL A 1 99 ? 6.722 4.679 -9.153 1.00 89.44 99 VAL A C 1
ATOM 714 O O . VAL A 1 99 ? 7.216 4.734 -10.276 1.00 89.44 99 VAL A O 1
ATOM 717 N N . ILE A 1 100 ? 7.232 3.907 -8.189 1.00 92.19 100 ILE A N 1
ATOM 718 C CA . ILE A 1 100 ? 8.434 3.085 -8.382 1.00 92.19 100 ILE A CA 1
ATOM 719 C C . ILE A 1 100 ? 8.203 2.028 -9.470 1.00 92.19 100 ILE A C 1
ATOM 721 O O . ILE A 1 100 ? 9.047 1.869 -10.348 1.00 92.19 100 ILE A O 1
ATOM 725 N N . ALA A 1 101 ? 7.056 1.343 -9.462 1.00 89.62 101 ALA A N 1
ATOM 726 C CA . ALA A 1 101 ? 6.730 0.329 -10.461 1.00 89.62 101 ALA A CA 1
ATOM 727 C C . ALA A 1 101 ? 6.685 0.912 -11.881 1.00 89.62 101 ALA A C 1
ATOM 729 O O . ALA A 1 101 ? 7.255 0.326 -12.799 1.00 89.62 101 ALA A O 1
ATOM 730 N N . VAL A 1 102 ? 6.069 2.085 -12.060 1.00 91.56 102 VAL A N 1
ATOM 731 C CA . VAL A 1 102 ? 6.032 2.783 -13.354 1.00 91.56 102 VAL A CA 1
ATOM 732 C C . VAL A 1 102 ? 7.441 3.145 -13.821 1.00 91.56 102 VAL A C 1
ATOM 734 O O . VAL A 1 102 ? 7.767 2.915 -14.985 1.00 91.56 102 VAL A O 1
ATOM 737 N N . LEU A 1 103 ? 8.298 3.649 -12.928 1.00 92.38 103 LEU A N 1
ATOM 738 C CA . LEU A 1 103 ? 9.692 3.957 -13.259 1.00 92.38 103 LEU A CA 1
ATOM 739 C C . LEU A 1 103 ? 10.471 2.698 -13.658 1.00 92.38 103 LEU A C 1
ATOM 741 O O . LEU A 1 103 ? 11.147 2.703 -14.683 1.00 92.38 103 LEU A O 1
ATOM 745 N N . CYS A 1 104 ? 10.345 1.606 -12.902 1.00 92.69 104 CYS A N 1
ATOM 746 C CA . CYS A 1 104 ? 10.988 0.336 -13.235 1.00 92.69 104 CYS A CA 1
ATOM 747 C C . CYS A 1 104 ? 10.533 -0.182 -14.601 1.00 92.69 104 CYS A C 1
ATOM 749 O O . CYS A 1 104 ? 11.375 -0.511 -15.430 1.00 92.69 104 CYS A O 1
ATOM 751 N N . VAL A 1 105 ? 9.224 -0.200 -14.869 1.00 92.94 105 VAL A N 1
ATOM 752 C CA . VAL A 1 105 ? 8.682 -0.650 -16.158 1.00 92.94 105 VAL A CA 1
ATOM 753 C C . VAL A 1 105 ? 9.171 0.238 -17.300 1.00 92.94 105 VAL A C 1
ATOM 755 O O . VAL A 1 105 ? 9.590 -0.290 -18.324 1.00 92.94 105 VAL A O 1
ATOM 758 N N . ALA A 1 106 ? 9.182 1.563 -17.135 1.00 90.44 106 ALA A N 1
ATOM 759 C CA . ALA A 1 106 ? 9.662 2.483 -18.165 1.00 90.44 106 ALA A CA 1
ATOM 760 C C . ALA A 1 106 ? 11.149 2.264 -18.495 1.00 90.44 106 ALA A C 1
ATOM 762 O O . ALA A 1 106 ? 11.524 2.203 -19.667 1.00 90.44 106 ALA A O 1
ATOM 763 N N . LEU A 1 107 ? 11.987 2.091 -17.468 1.00 90.25 107 LEU A N 1
ATOM 764 C CA . LEU A 1 107 ? 13.417 1.822 -17.631 1.00 90.25 107 LEU A CA 1
ATOM 765 C C . LEU A 1 107 ? 13.668 0.445 -18.263 1.00 90.25 107 LEU A C 1
ATOM 767 O O . LEU A 1 107 ? 14.471 0.328 -19.189 1.00 90.25 107 LEU A O 1
ATOM 771 N N . SER A 1 108 ? 12.954 -0.590 -17.813 1.00 90.62 108 SER A N 1
ATOM 772 C CA . SER A 1 108 ? 13.034 -1.936 -18.388 1.00 90.62 108 SER A CA 1
ATOM 773 C C . SER A 1 108 ? 12.538 -1.977 -19.832 1.00 90.62 108 SER A C 1
ATOM 775 O O . SER A 1 108 ? 13.135 -2.664 -20.656 1.00 90.62 108 SER A O 1
ATOM 777 N N . TRP A 1 109 ? 11.490 -1.222 -20.165 1.00 92.50 109 TRP A N 1
ATOM 778 C CA . TRP A 1 109 ? 10.963 -1.124 -21.524 1.00 92.50 109 TRP A CA 1
ATOM 779 C C . TRP A 1 109 ? 11.965 -0.460 -22.468 1.00 92.50 109 TRP A C 1
ATOM 781 O O . TRP A 1 109 ? 12.242 -0.989 -23.543 1.00 92.50 109 TRP A O 1
ATOM 791 N N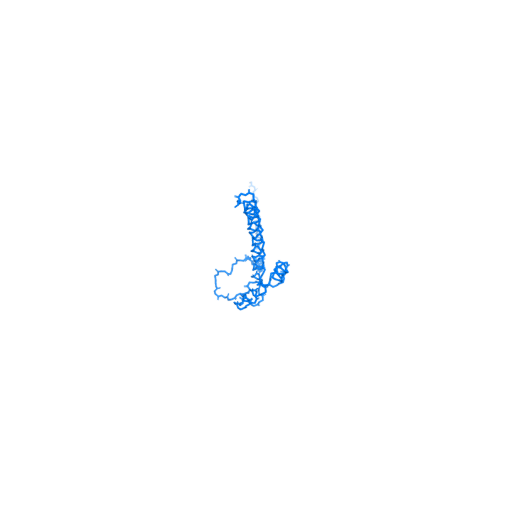 . ALA A 1 110 ? 12.579 0.649 -22.045 1.00 90.00 110 ALA A N 1
ATOM 792 C CA . ALA A 1 110 ? 13.643 1.293 -22.809 1.00 90.00 110 ALA A CA 1
ATOM 793 C C . ALA A 1 110 ? 14.828 0.339 -23.038 1.00 90.00 110 ALA A C 1
ATOM 795 O O . ALA A 1 110 ? 15.293 0.202 -24.168 1.00 90.00 110 ALA A O 1
ATOM 796 N N . GLY A 1 111 ? 15.265 -0.374 -21.994 1.00 90.19 111 GLY A N 1
ATOM 797 C CA . GLY A 1 111 ? 16.329 -1.375 -22.095 1.00 90.19 111 GLY A CA 1
ATOM 798 C C . GLY A 1 111 ? 15.987 -2.530 -23.042 1.00 90.19 111 GLY A C 1
ATOM 799 O O . GLY A 1 111 ? 16.817 -2.907 -23.866 1.00 90.19 111 GLY A O 1
ATOM 800 N N . LEU A 1 112 ? 14.756 -3.048 -22.986 1.00 91.56 112 LEU A N 1
ATOM 801 C CA . LEU A 1 112 ? 14.283 -4.105 -23.882 1.00 91.56 112 LEU A CA 1
ATOM 802 C C . LEU A 1 112 ? 14.279 -3.645 -25.343 1.00 91.56 112 LEU A C 1
ATOM 804 O O . LEU A 1 112 ? 14.735 -4.384 -26.207 1.00 91.56 112 LEU A O 1
ATOM 808 N N . LEU A 1 113 ? 13.816 -2.425 -25.628 1.00 91.25 113 LEU A N 1
ATOM 809 C CA . LEU A 1 113 ? 13.835 -1.877 -26.987 1.00 91.25 113 LEU A CA 1
ATOM 810 C C . LEU A 1 113 ? 15.262 -1.745 -27.533 1.00 91.25 113 LEU A C 1
ATOM 812 O O . LEU A 1 113 ? 15.497 -2.086 -28.690 1.00 91.25 113 LEU A O 1
ATOM 816 N N . GLN A 1 114 ? 16.217 -1.300 -26.709 1.00 89.62 114 GLN A N 1
ATOM 817 C CA . GLN A 1 114 ? 17.631 -1.242 -27.103 1.00 89.62 114 GLN A CA 1
ATOM 818 C C . GLN A 1 114 ? 18.215 -2.640 -27.325 1.00 89.62 114 GLN A C 1
ATOM 820 O O . GLN A 1 114 ? 1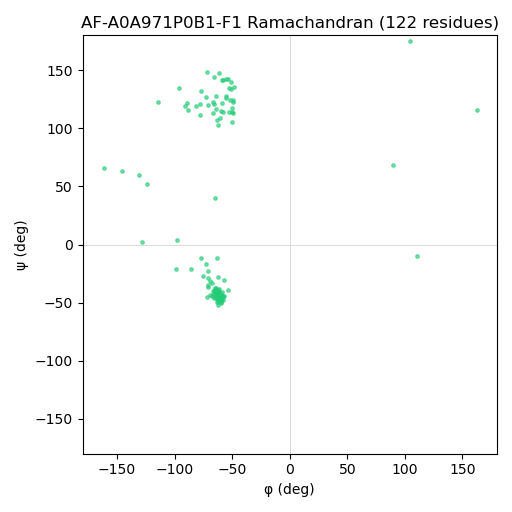8.904 -2.864 -28.315 1.00 89.62 114 GLN A O 1
ATOM 825 N N . PHE A 1 115 ? 17.906 -3.597 -26.448 1.00 89.88 115 PHE A N 1
ATOM 826 C CA . PHE A 1 115 ? 18.336 -4.987 -26.590 1.00 89.88 115 PHE A CA 1
ATOM 827 C C . PHE A 1 115 ? 17.798 -5.622 -27.879 1.00 89.88 115 PHE A C 1
ATOM 829 O O . PHE A 1 115 ? 18.553 -6.225 -28.639 1.00 89.88 115 PHE A O 1
ATOM 836 N N . VAL A 1 116 ? 16.503 -5.456 -28.148 1.00 92.44 116 VAL A N 1
ATOM 837 C CA . VAL A 1 116 ? 15.838 -5.931 -29.367 1.00 92.44 116 VAL A CA 1
ATOM 838 C C . VAL A 1 116 ? 16.481 -5.297 -30.600 1.00 92.44 116 VAL A C 1
ATOM 840 O O . VAL A 1 116 ? 16.871 -6.015 -31.516 1.00 92.44 116 VAL A O 1
ATOM 843 N N . ASN A 1 117 ? 16.659 -3.973 -30.605 1.00 93.69 117 ASN A N 1
ATOM 844 C CA . ASN A 1 117 ? 17.320 -3.265 -31.699 1.00 93.69 117 ASN A CA 1
ATOM 845 C C . ASN A 1 117 ? 18.744 -3.792 -31.930 1.00 93.69 117 ASN A C 1
ATOM 847 O O . ASN A 1 117 ? 19.109 -4.057 -33.073 1.00 93.69 117 ASN A O 1
ATOM 851 N N . PHE A 1 118 ? 19.507 -4.005 -30.854 1.00 90.81 118 PHE A N 1
ATOM 852 C CA . PHE A 1 118 ? 20.873 -4.497 -30.949 1.00 90.81 118 PHE A CA 1
ATOM 853 C C . PHE A 1 118 ? 20.950 -5.884 -31.594 1.00 90.81 118 PHE A C 1
ATOM 855 O O . PHE A 1 118 ? 21.744 -6.091 -32.509 1.00 90.81 118 PHE A O 1
ATOM 862 N N . ASN A 1 119 ? 20.094 -6.812 -31.151 1.00 92.94 119 ASN A N 1
ATOM 863 C CA . ASN A 1 119 ? 20.035 -8.157 -31.718 1.00 92.94 119 ASN A CA 1
ATOM 864 C C . ASN A 1 119 ? 19.642 -8.098 -33.199 1.00 92.94 119 ASN A C 1
ATOM 866 O O . ASN A 1 119 ? 20.369 -8.605 -34.034 1.00 92.94 119 ASN A O 1
ATOM 870 N N . PHE A 1 120 ? 18.556 -7.420 -33.568 1.00 89.62 120 PHE A N 1
ATOM 871 C CA . PHE A 1 120 ? 18.103 -7.445 -34.963 1.00 89.62 120 PHE A CA 1
ATOM 872 C C . PHE A 1 120 ? 18.991 -6.667 -35.950 1.00 89.62 120 PHE A C 1
ATOM 874 O O . PHE A 1 120 ? 19.023 -7.031 -37.121 1.00 89.62 120 PHE A O 1
ATOM 881 N N . ASN A 1 121 ? 19.687 -5.606 -35.519 1.00 91.56 121 ASN A N 1
ATOM 882 C CA . ASN A 1 121 ? 20.486 -4.761 -36.422 1.00 91.56 121 ASN A CA 1
ATOM 883 C C . ASN A 1 121 ? 21.989 -5.076 -36.422 1.00 91.56 121 ASN A C 1
ATOM 885 O O . ASN A 1 121 ? 22.668 -4.708 -37.379 1.00 91.56 121 ASN A O 1
ATOM 889 N N . TYR A 1 122 ? 22.518 -5.718 -35.375 1.00 87.25 122 TYR A N 1
ATOM 890 C CA . TYR A 1 122 ? 23.962 -5.950 -35.232 1.00 87.25 122 TYR A CA 1
ATOM 891 C C . TYR A 1 122 ? 24.347 -7.410 -34.956 1.00 87.25 122 TYR A C 1
ATOM 893 O O . TYR A 1 122 ? 25.535 -7.687 -34.796 1.00 87.25 122 TYR A O 1
ATOM 901 N N . SER A 1 123 ? 23.397 -8.353 -34.911 1.00 75.38 123 SER A N 1
ATOM 902 C CA . SER A 1 123 ? 23.726 -9.781 -34.990 1.00 75.38 123 SER A CA 1
ATOM 903 C C . SER A 1 123 ? 23.702 -10.237 -36.452 1.00 75.38 123 SER A C 1
ATOM 905 O O . SER A 1 123 ? 22.667 -10.120 -37.108 1.00 75.38 123 SER A O 1
ATOM 907 N N . TRP A 1 124 ? 24.843 -10.713 -36.945 1.00 67.12 124 TRP A N 1
ATOM 908 C CA . TRP A 1 124 ? 25.072 -11.289 -38.279 1.00 67.12 124 TRP A CA 1
ATOM 909 C C . TRP A 1 124 ? 24.817 -12.793 -38.296 1.00 67.12 124 TRP A C 1
ATOM 911 O O . TRP A 1 124 ? 25.228 -13.461 -37.317 1.00 67.12 124 TRP A O 1
#

Secondary structure (DSSP, 8-state):
----------PPP--PPPPPP-------S----SS-PPPPTTSTTPP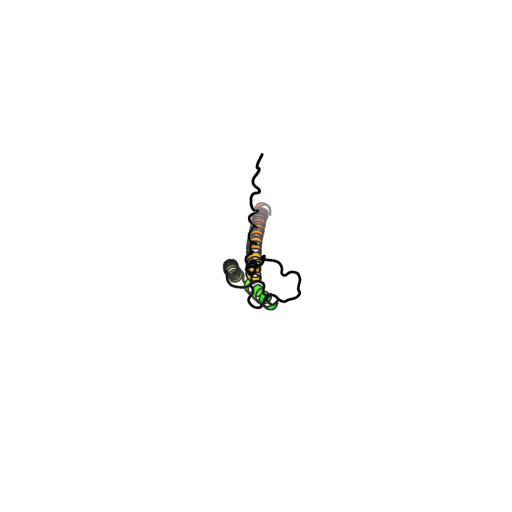PPHHHHHHHHHHHHSHHHHHHHHHHHHH--SS-HHHHHHHHHHHHHHHHHHHHHHHHHHHHHHHHHHHHHHHHHH--

Mean predicted aligned error: 16.98 Å

Nearest PDB structures (foldseek):
  8ow1-assembly1_UU  TM=3.954E-01  e=5.957E+00  Saccharomyces cerevisiae

Foldseek 3Di:
DDDDDDPDPPDDDDDDDPPDDPDPPPPPPDDPPPDPDQDPDPDLAHDDDPVVVVVLVVQCVDPVSNLVVLVVLCPDPDHHPVSNVVSVVSNVVSVVVVVVVVVVCVVVVVVVVVVVCCCVPPPD

pLDDT: mean 73.07, std 13.79, range [40.62, 93.69]

Radius of gyration: 35.33 Å; Cα contacts (8 Å, |Δi|>4): 48; chains: 1; bounding box: 44×92×100 Å

Sequence (124 aa):
MAYMAQPVQAAAPVSYPPPAPAAPAAQPRQAMAAGGGKPPKGSPYAVVGAWAFVGYAIVMAIPLVGFIVAIVWAASSSGPLNRRNYARAMLLLWVLALVIAVLCVALSWAGLLQFVNFNFNYSW

Solvent-accessible surface area (backbone atoms only — not comparable to full-atom values): 7804 Å² total; per-residue (Å²): 135,91,78,81,83,74,81,81,77,76,78,75,83,83,79,75,77,74,81,71,79,76,68,80,69,81,70,69,86,86,80,83,87,81,65,100,65,78,59,56,90,84,44,50,72,35,83,76,58,73,68,56,52,54,55,48,50,58,46,52,69,38,67,70,59,20,52,53,51,22,50,52,36,50,70,46,87,76,73,40,55,64,55,33,52,51,17,48,53,50,47,52,49,52,53,50,50,51,54,51,50,52,52,51,52,54,52,52,50,54,51,48,54,51,50,52,49,46,49,74,76,69,58,132